Protein AF-A0A7L4QXY1-F1 (afdb_monomer)

pLDDT: mean 91.57, std 6.14, range [69.88, 98.25]

Sequence (120 aa):
MIRLAVVSGKGGTGKTVVTGAIARICTRQRVMVDCDVDAANLELLLKPRILERKDFYGMEAACIDPARCTACGICGDACRFDAIRMNGGTYTVETDRCEGCRVCRLVCPAGAVSMQPRVC

Mean predicted aligned error: 6.23 Å

Nearest PDB structures (foldseek):
  5exd-assembly1_E  TM=7.891E-01  e=8.635E-05  Moorella thermoacetica ATCC 39073
  5exd-assembly2_K  TM=6.920E-01  e=3.933E-05  Moorella thermoacetica ATCC 39073
  5c4i-assembly1_B  TM=6.416E-01  e=1.051E-04  Moorella thermoacetica ATCC 39073
  5exd-assembly2_H  TM=5.414E-01  e=2.654E-05  Moorella thermoacetica ATCC 39073
  5exd-assembly1_B  TM=5.390E-01  e=4.484E-05  Moorella thermoacetica ATCC 39073

Secondary structure (DSSP, 8-state):
--------SSSSSSHHHHHHHHHHH--S--------SS---HHHHH-PPP------B-SPEEEE-TTT-----HHHHT-TT--EEEETTEEEE-GGG-----HHHHH-TT--EEEE--B-

Structure (mmCIF, N/CA/C/O backbone):
data_AF-A0A7L4QXY1-F1
#
_entry.id   AF-A0A7L4QXY1-F1
#
loop_
_atom_site.group_PDB
_atom_site.id
_atom_site.type_symbol
_atom_site.label_atom_id
_atom_site.label_alt_id
_atom_site.label_comp_id
_atom_site.label_asym_id
_atom_site.label_entity_id
_atom_site.label_seq_id
_atom_site.pdbx_PDB_ins_code
_atom_site.Cartn_x
_atom_site.Cartn_y
_atom_site.Cartn_z
_atom_site.occupancy
_atom_site.B_iso_or_equiv
_atom_site.auth_seq_id
_atom_site.auth_comp_id
_atom_site.auth_asym_id
_atom_site.auth_atom_id
_atom_site.pdbx_PDB_model_num
ATOM 1 N N . MET A 1 1 ? -10.814 -13.998 34.314 1.00 76.12 1 MET A N 1
ATOM 2 C CA . MET A 1 1 ? -10.648 -13.017 33.217 1.00 76.12 1 MET A CA 1
ATOM 3 C C . MET A 1 1 ? -11.365 -13.568 31.996 1.00 76.12 1 MET A C 1
ATOM 5 O O . MET A 1 1 ? -11.049 -14.681 31.603 1.00 76.12 1 MET A O 1
ATOM 9 N N . ILE A 1 2 ? -12.347 -12.851 31.446 1.00 85.06 2 ILE A N 1
ATOM 10 C CA . ILE A 1 2 ? -13.073 -13.289 30.241 1.00 85.06 2 ILE A CA 1
ATOM 11 C C . ILE A 1 2 ? -12.351 -12.709 29.024 1.00 85.06 2 ILE A C 1
ATOM 13 O O . ILE A 1 2 ? -12.044 -11.518 29.014 1.00 85.06 2 ILE A O 1
ATOM 17 N N . ARG A 1 3 ? -12.071 -13.543 28.021 1.00 90.81 3 ARG A N 1
ATOM 18 C CA . ARG A 1 3 ? -11.522 -13.130 26.725 1.00 90.81 3 ARG A CA 1
ATOM 19 C C . ARG A 1 3 ? -12.528 -13.501 25.650 1.00 90.81 3 ARG A C 1
ATOM 21 O O . ARG A 1 3 ? -13.032 -14.619 25.659 1.00 90.81 3 ARG A O 1
ATOM 28 N N . LEU A 1 4 ? -12.815 -12.563 24.759 1.00 90.94 4 LEU A N 1
ATOM 29 C CA . LEU A 1 4 ? -13.747 -12.761 23.661 1.00 90.94 4 LEU A CA 1
ATOM 30 C C . LEU A 1 4 ? -13.059 -12.368 22.359 1.00 90.94 4 LEU A C 1
ATOM 32 O O . LEU A 1 4 ? -12.528 -11.265 22.260 1.00 90.94 4 LEU A O 1
ATOM 36 N N . ALA A 1 5 ? -13.092 -13.263 21.379 1.00 93.12 5 ALA A N 1
ATOM 37 C CA . ALA A 1 5 ? -12.655 -12.988 20.020 1.00 93.12 5 ALA A CA 1
ATOM 38 C C . ALA A 1 5 ? -13.882 -12.987 19.104 1.00 93.12 5 ALA A C 1
ATOM 40 O O . ALA A 1 5 ? -14.644 -13.953 19.086 1.00 93.12 5 ALA A O 1
ATOM 41 N N . VAL A 1 6 ? -14.077 -11.901 18.356 1.00 91.81 6 VAL A N 1
ATOM 42 C CA . VAL A 1 6 ? -15.136 -11.789 17.348 1.00 91.81 6 VAL A CA 1
ATOM 43 C C . VAL A 1 6 ? -14.511 -12.082 15.990 1.00 91.81 6 VAL A C 1
ATOM 45 O O . VAL A 1 6 ? -13.842 -11.234 15.405 1.00 91.81 6 VAL A O 1
ATOM 48 N N . VAL A 1 7 ? -14.699 -13.309 15.509 1.00 90.75 7 VAL A N 1
ATOM 49 C CA . VAL A 1 7 ? -14.141 -13.797 14.240 1.00 90.75 7 VAL A CA 1
ATOM 50 C C . VAL A 1 7 ? -15.248 -14.017 13.215 1.00 90.75 7 VAL A C 1
ATOM 52 O O . VAL A 1 7 ? -16.391 -14.297 13.567 1.00 90.75 7 VAL A O 1
ATOM 55 N N . SER A 1 8 ? -14.926 -13.864 11.933 1.00 86.19 8 SER A N 1
ATOM 56 C CA . SER A 1 8 ? -15.862 -14.076 10.825 1.00 86.19 8 SER A CA 1
ATOM 57 C C . SER A 1 8 ? -15.101 -14.204 9.498 1.00 86.19 8 SER A C 1
ATOM 59 O O . SER A 1 8 ? -13.897 -13.955 9.460 1.00 86.19 8 SER A O 1
ATOM 61 N N . GLY A 1 9 ? -15.803 -14.560 8.418 1.00 80.62 9 GLY A N 1
ATOM 62 C CA . GLY A 1 9 ? -15.262 -14.655 7.060 1.00 80.62 9 GLY A CA 1
ATOM 63 C C . GLY A 1 9 ? -14.826 -13.314 6.446 1.00 80.62 9 GLY A C 1
ATOM 64 O O . GLY A 1 9 ? -14.768 -12.275 7.117 1.00 80.62 9 GLY A O 1
ATOM 65 N N . LYS A 1 10 ? -14.496 -13.355 5.147 1.00 76.19 10 LYS A N 1
ATOM 66 C CA . LYS A 1 10 ? -14.010 -12.201 4.370 1.00 76.19 10 LYS A CA 1
ATOM 67 C C . LYS A 1 10 ? -15.069 -11.092 4.292 1.00 76.19 10 LYS A C 1
ATOM 69 O O . LYS A 1 10 ? -16.221 -11.414 4.045 1.00 76.19 10 LYS A O 1
ATOM 74 N N . GLY A 1 11 ? -14.633 -9.835 4.452 1.00 69.88 11 GLY A N 1
ATOM 75 C CA . GLY A 1 11 ? -15.312 -8.580 4.070 1.00 69.88 11 GLY A CA 1
ATOM 76 C C . GLY A 1 11 ? -16.739 -8.334 4.589 1.00 69.88 11 GLY A C 1
ATOM 77 O O . GLY A 1 11 ? -17.658 -9.084 4.300 1.00 69.88 11 GLY A O 1
ATOM 78 N N . GLY A 1 12 ? -16.969 -7.227 5.305 1.00 74.62 12 GLY A N 1
ATOM 79 C CA . GLY A 1 12 ? -18.334 -6.719 5.551 1.00 74.62 12 GLY A CA 1
ATOM 80 C C . GLY A 1 12 ? -19.217 -7.549 6.493 1.00 74.62 12 GLY A C 1
ATOM 81 O O . GLY A 1 12 ? -20.405 -7.281 6.629 1.00 74.62 12 GLY A O 1
ATOM 82 N N . THR A 1 13 ? -18.659 -8.529 7.199 1.00 83.25 13 THR A N 1
ATOM 83 C CA . THR A 1 13 ? -19.426 -9.470 8.033 1.00 83.25 13 THR A CA 1
ATOM 84 C C . THR A 1 13 ? -19.811 -8.951 9.426 1.00 83.25 13 THR A C 1
ATOM 86 O O . THR A 1 13 ? -20.212 -9.722 10.295 1.00 83.25 13 THR A O 1
ATOM 89 N N . GLY A 1 14 ? -19.663 -7.646 9.673 1.00 88.75 14 GLY A N 1
ATOM 90 C CA . GLY A 1 14 ? -20.131 -6.999 10.902 1.00 88.75 14 GLY A CA 1
ATOM 91 C C . GLY A 1 14 ? -19.274 -7.221 12.155 1.00 88.75 14 GLY A C 1
ATOM 92 O O . GLY A 1 14 ? -19.725 -6.866 13.241 1.00 88.75 14 GLY A O 1
ATOM 93 N N . LYS A 1 15 ? -18.042 -7.751 12.042 1.00 91.88 15 LYS A N 1
ATOM 94 C CA . LYS A 1 15 ? -17.130 -7.976 13.190 1.00 91.88 15 LYS A CA 1
ATOM 95 C C . LYS A 1 15 ? -17.000 -6.735 14.081 1.00 91.88 15 LYS A C 1
ATOM 97 O O . LYS A 1 15 ? -17.279 -6.801 15.274 1.00 91.88 15 LYS A O 1
ATOM 102 N N . THR A 1 16 ? -16.667 -5.590 13.488 1.00 91.50 16 THR A N 1
ATOM 103 C CA . THR A 1 16 ? -16.506 -4.317 14.206 1.00 91.50 16 THR A CA 1
ATOM 104 C C . THR A 1 16 ? -17.811 -3.837 14.845 1.00 91.50 16 THR A C 1
ATOM 106 O O . THR A 1 16 ? -17.791 -3.337 15.968 1.00 91.50 16 THR A O 1
ATOM 109 N N . VAL A 1 17 ? -18.957 -4.053 14.189 1.00 91.81 17 VAL A N 1
ATOM 110 C CA . VAL A 1 17 ? -20.283 -3.698 14.727 1.00 91.81 17 VAL A CA 1
ATOM 111 C C . VAL A 1 17 ? -20.606 -4.533 15.965 1.00 91.81 17 VAL A C 1
ATOM 113 O O . VAL A 1 17 ? -20.989 -3.980 16.995 1.00 91.81 17 VAL A O 1
ATOM 116 N N . VAL A 1 18 ? -20.397 -5.851 15.902 1.00 91.88 18 VAL A N 1
ATOM 117 C CA . VAL A 1 18 ? -20.604 -6.756 17.042 1.00 91.88 18 VAL A CA 1
ATOM 118 C C . VAL A 1 18 ? -19.662 -6.392 18.190 1.00 91.88 18 VAL A C 1
ATOM 120 O O . VAL A 1 18 ? -20.109 -6.246 19.328 1.00 91.88 18 VAL A O 1
ATOM 123 N N . THR A 1 19 ? -18.379 -6.159 17.904 1.00 92.31 19 THR A N 1
ATOM 124 C CA . THR A 1 19 ? -17.401 -5.714 18.907 1.00 92.31 19 THR A CA 1
ATOM 125 C C . THR A 1 19 ? -17.817 -4.390 19.554 1.00 92.31 19 THR A C 1
ATOM 127 O O . THR A 1 19 ? -17.773 -4.274 20.779 1.00 92.31 19 THR A O 1
ATOM 130 N N . GLY A 1 20 ? -18.286 -3.414 18.772 1.00 91.69 20 GLY A N 1
ATOM 131 C CA . GLY A 1 20 ? -18.793 -2.131 19.266 1.00 91.69 20 GLY A CA 1
ATOM 132 C C . GLY A 1 20 ? -20.061 -2.261 20.119 1.00 91.69 20 GLY A C 1
ATOM 133 O O . GLY A 1 20 ? -20.172 -1.624 21.167 1.00 91.69 20 GLY A O 1
ATOM 134 N N . ALA A 1 21 ? -20.995 -3.137 19.745 1.00 91.94 21 ALA A N 1
ATOM 135 C CA . ALA A 1 21 ? -22.191 -3.412 20.543 1.00 91.94 21 ALA A CA 1
ATOM 136 C C . ALA A 1 21 ? -21.828 -4.027 21.905 1.00 91.94 21 ALA A C 1
ATOM 138 O O . ALA A 1 21 ? -22.310 -3.585 22.951 1.00 91.94 21 ALA A O 1
ATOM 139 N N . ILE A 1 22 ? -20.900 -4.988 21.917 1.00 90.56 22 ILE A N 1
ATOM 140 C CA . ILE A 1 22 ? -20.375 -5.580 23.153 1.00 90.56 22 ILE A CA 1
ATOM 141 C C . ILE A 1 22 ? -19.642 -4.520 23.982 1.00 90.56 22 ILE A C 1
ATOM 143 O O . ILE A 1 22 ? -19.820 -4.462 25.204 1.00 90.56 22 ILE A O 1
ATOM 147 N N . ALA A 1 23 ? -18.865 -3.642 23.334 1.00 89.31 23 ALA A N 1
ATOM 148 C CA . ALA A 1 23 ? -18.234 -2.481 23.962 1.00 89.31 23 ALA A CA 1
ATOM 149 C C . ALA A 1 23 ? -19.256 -1.648 24.736 1.00 89.31 23 ALA A C 1
ATOM 151 O O . ALA A 1 23 ? -19.026 -1.325 25.899 1.00 89.31 23 ALA A O 1
ATOM 152 N N . ARG A 1 24 ? -20.409 -1.370 24.124 1.00 87.75 24 ARG A N 1
ATOM 153 C CA . ARG A 1 24 ? -21.449 -0.524 24.706 1.00 87.75 24 ARG A CA 1
ATOM 154 C C . ARG A 1 24 ? -22.188 -1.167 25.881 1.00 87.75 24 ARG A C 1
ATOM 156 O O . ARG A 1 24 ? -22.508 -0.455 26.826 1.00 87.75 24 ARG A O 1
ATOM 163 N N . ILE A 1 25 ? -22.484 -2.466 25.817 1.00 89.31 25 ILE A N 1
ATOM 164 C CA . ILE A 1 25 ? -23.376 -3.126 26.790 1.00 89.31 25 ILE A CA 1
ATOM 165 C C . ILE A 1 25 ? -22.662 -3.483 28.090 1.00 89.31 25 ILE A C 1
ATOM 167 O O . ILE A 1 25 ? -23.247 -3.382 29.167 1.00 89.31 25 ILE A O 1
ATOM 171 N N . CYS A 1 26 ? -21.411 -3.932 28.028 1.00 85.19 26 CYS A N 1
ATOM 172 C CA . CYS A 1 26 ? -20.724 -4.260 29.269 1.00 85.19 26 CYS A CA 1
ATOM 173 C C . CYS A 1 26 ? -20.343 -2.960 30.012 1.00 85.19 26 CYS A C 1
ATOM 175 O O . CYS A 1 26 ? -20.033 -1.932 29.425 1.00 85.19 26 CYS A O 1
ATOM 177 N N . THR A 1 27 ? -20.458 -2.950 31.333 1.00 78.88 27 THR A N 1
ATOM 178 C CA . THR A 1 27 ? -20.255 -1.737 32.150 1.00 78.88 27 THR A CA 1
ATOM 179 C C . THR A 1 27 ? -18.919 -1.758 32.885 1.00 78.88 27 THR A C 1
ATOM 181 O O . THR A 1 27 ? -18.528 -0.776 33.508 1.00 78.88 27 THR A O 1
ATOM 184 N N . ARG A 1 28 ? -18.185 -2.874 32.793 1.00 83.50 28 ARG A N 1
ATOM 185 C CA . ARG A 1 28 ? -16.851 -3.022 33.377 1.00 83.50 28 ARG A CA 1
ATOM 186 C C . ARG A 1 28 ? -15.763 -2.498 32.448 1.00 83.50 28 ARG A C 1
ATOM 188 O O . ARG A 1 28 ? -15.904 -2.510 31.222 1.00 83.50 28 ARG A O 1
ATOM 195 N N . GLN A 1 29 ? -14.658 -2.096 33.068 1.00 81.50 29 GLN A N 1
ATOM 196 C CA . GLN A 1 29 ? -13.432 -1.687 32.396 1.00 81.50 29 GLN A CA 1
ATOM 197 C C . GLN A 1 29 ? -12.868 -2.840 31.558 1.00 81.50 29 GLN A C 1
ATOM 199 O O . GLN A 1 29 ? -12.824 -3.985 32.013 1.00 81.50 29 GLN A O 1
ATOM 204 N N . ARG A 1 30 ? -12.484 -2.542 30.315 1.00 86.62 30 ARG A N 1
ATOM 205 C CA . ARG A 1 30 ? -12.084 -3.526 29.304 1.00 86.62 30 ARG A CA 1
ATOM 206 C C . ARG A 1 30 ? -10.996 -2.967 28.402 1.00 86.62 30 ARG A C 1
ATOM 208 O O . ARG A 1 30 ? -10.889 -1.757 28.230 1.00 86.62 30 ARG A O 1
ATOM 215 N N . VAL A 1 31 ? -10.240 -3.882 27.807 1.00 90.81 31 VAL A N 1
ATOM 216 C CA . VAL A 1 31 ? -9.322 -3.605 26.703 1.00 90.81 31 VAL A CA 1
ATOM 217 C C . VAL A 1 31 ? -10.008 -4.058 25.425 1.00 90.81 31 VAL A C 1
ATOM 219 O O . VAL A 1 31 ? -10.499 -5.185 25.361 1.00 90.81 31 VAL A O 1
ATOM 222 N N . MET A 1 32 ? -10.059 -3.171 24.438 1.00 90.19 32 MET A N 1
ATOM 223 C CA . MET A 1 32 ? -10.647 -3.443 23.132 1.00 90.19 32 MET A CA 1
ATOM 224 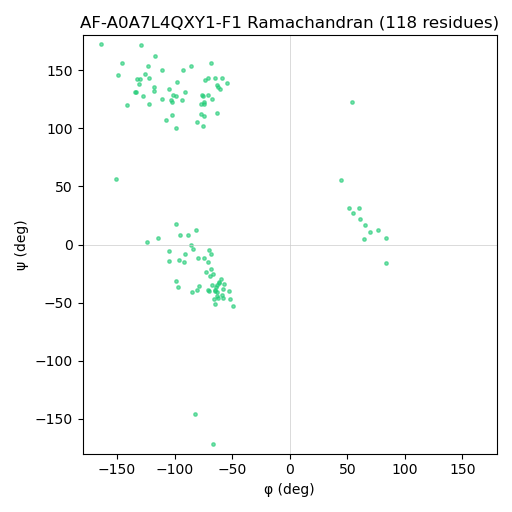C C . MET A 1 32 ? -9.554 -3.311 22.083 1.00 90.19 32 MET A C 1
ATOM 226 O O . MET A 1 32 ? -8.760 -2.374 22.140 1.00 90.19 32 MET A O 1
ATOM 230 N N . VAL A 1 33 ? -9.514 -4.261 21.157 1.00 91.50 33 VAL A N 1
ATOM 231 C CA . VAL A 1 33 ? -8.528 -4.307 20.081 1.00 91.50 33 VAL A CA 1
ATOM 232 C C . VAL A 1 33 ? -9.276 -4.617 18.795 1.00 91.50 33 VAL A C 1
ATOM 234 O O . VAL A 1 33 ? -10.100 -5.533 18.770 1.00 91.50 33 VAL A O 1
ATOM 237 N N . ASP A 1 34 ? -9.007 -3.835 17.756 1.00 91.75 34 ASP A N 1
ATOM 238 C CA . ASP A 1 34 ? -9.412 -4.142 16.390 1.00 91.75 34 ASP A CA 1
ATOM 239 C C . ASP A 1 34 ? -8.173 -4.677 15.668 1.00 91.75 34 ASP A C 1
ATOM 241 O O . ASP A 1 34 ? -7.187 -3.960 15.521 1.00 91.75 34 ASP A O 1
ATOM 245 N N . CYS A 1 35 ? -8.184 -5.969 15.336 1.00 89.06 35 CYS A N 1
ATOM 246 C CA . CYS A 1 35 ? -7.045 -6.662 14.725 1.00 89.06 35 CYS A CA 1
ATOM 247 C C . CYS A 1 35 ? -7.190 -6.780 13.200 1.00 89.06 35 CYS A C 1
ATOM 249 O O . CYS A 1 35 ? -6.572 -7.659 12.599 1.00 89.06 35 CYS A O 1
ATOM 251 N N . ASP A 1 36 ? -8.060 -5.977 12.587 1.00 87.88 36 ASP A N 1
ATOM 252 C CA . ASP A 1 36 ? -8.155 -5.895 11.134 1.00 87.88 36 ASP A CA 1
ATOM 253 C C . ASP A 1 36 ? -6.917 -5.171 10.576 1.00 87.88 36 ASP A C 1
ATOM 255 O O . ASP A 1 36 ? -6.539 -4.110 11.070 1.00 87.88 36 ASP A O 1
ATOM 259 N N . VAL A 1 37 ? -6.253 -5.785 9.594 1.00 79.56 37 VAL A N 1
ATOM 260 C CA . VAL A 1 37 ? -5.019 -5.253 8.992 1.00 79.56 37 VAL A CA 1
ATOM 261 C C . VAL A 1 37 ? -5.329 -4.139 7.994 1.00 79.56 37 VAL A C 1
ATOM 263 O O . VAL A 1 37 ? -4.570 -3.179 7.912 1.00 79.56 37 VAL A O 1
ATOM 266 N N . ASP A 1 38 ? -6.443 -4.252 7.268 1.00 75.94 38 ASP A N 1
ATOM 267 C CA . ASP A 1 38 ? -6.762 -3.373 6.141 1.00 75.94 38 ASP A CA 1
ATOM 268 C C . ASP A 1 38 ? -7.740 -2.258 6.544 1.00 75.94 38 ASP A C 1
ATOM 270 O O . ASP A 1 38 ? -7.726 -1.171 5.972 1.00 75.94 38 ASP A O 1
ATOM 274 N N . ALA A 1 39 ? -8.628 -2.525 7.508 1.00 81.94 39 ALA A N 1
ATOM 275 C CA . ALA A 1 39 ? -9.744 -1.641 7.831 1.00 81.94 39 ALA A CA 1
ATOM 276 C C . ALA A 1 39 ? -10.167 -1.721 9.310 1.00 81.94 39 ALA A C 1
ATOM 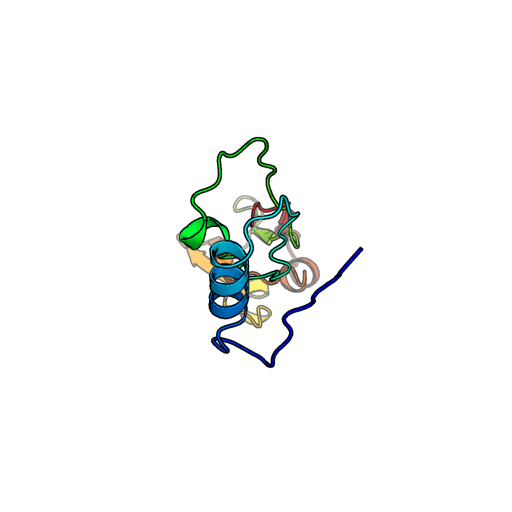278 O O . ALA A 1 39 ? -11.338 -1.977 9.625 1.00 81.94 39 ALA A O 1
ATOM 279 N N . ALA A 1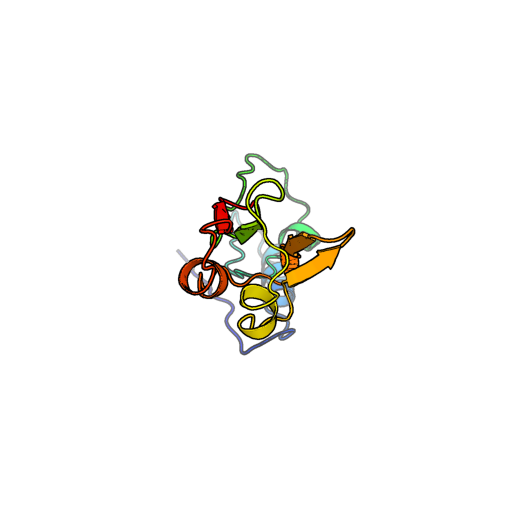 40 ? -9.231 -1.472 10.230 1.00 88.50 40 ALA A N 1
ATOM 280 C CA . ALA A 1 40 ? -9.547 -1.301 11.647 1.00 88.50 40 ALA A CA 1
ATOM 281 C C . ALA A 1 40 ? -10.447 -0.067 11.844 1.00 88.50 40 ALA A C 1
ATOM 283 O O . ALA A 1 40 ? -10.034 1.067 11.631 1.00 88.50 40 ALA A O 1
ATOM 284 N N . ASN A 1 41 ? -11.697 -0.286 12.257 1.00 90.12 41 ASN A N 1
ATOM 285 C CA . ASN A 1 41 ? -12.752 0.735 12.239 1.00 90.12 41 ASN A CA 1
ATOM 286 C C . ASN A 1 41 ? -13.402 0.968 13.608 1.00 90.12 41 ASN A C 1
ATOM 288 O O . ASN A 1 41 ? -14.338 1.760 13.738 1.00 90.12 41 ASN A O 1
ATOM 292 N N . LEU A 1 42 ? -12.942 0.283 14.657 1.00 91.19 42 LEU A N 1
ATOM 293 C CA . LEU A 1 42 ? -13.530 0.407 15.990 1.00 91.19 42 LEU A CA 1
ATOM 294 C C . LEU A 1 42 ? -13.471 1.842 16.544 1.00 91.19 42 LEU A C 1
ATOM 296 O O . LEU A 1 42 ? -14.368 2.253 17.287 1.00 91.19 42 LEU A O 1
ATOM 300 N N . GLU A 1 43 ? -12.460 2.626 16.160 1.00 90.38 43 GLU A N 1
ATOM 301 C CA . GLU A 1 43 ? -12.336 4.030 16.565 1.00 90.38 43 GLU A CA 1
ATOM 302 C C . GLU A 1 43 ? -13.507 4.905 16.091 1.00 90.38 43 GLU A C 1
ATOM 304 O O . GLU A 1 43 ? -13.930 5.798 16.829 1.00 90.38 43 GLU A O 1
ATOM 309 N N . LEU A 1 44 ? -14.102 4.590 14.933 1.00 89.81 44 LEU A N 1
ATOM 310 C CA . LEU A 1 44 ? -15.266 5.300 14.392 1.00 89.81 44 LEU A CA 1
ATOM 311 C C . LEU A 1 44 ? -16.489 5.155 15.309 1.00 89.81 44 LEU A C 1
ATOM 313 O O . LEU A 1 44 ? -17.287 6.084 15.446 1.00 89.81 44 LEU A O 1
ATOM 317 N N . LEU A 1 45 ? -16.627 3.994 15.959 1.00 90.19 45 LEU A N 1
ATOM 318 C CA . LEU A 1 45 ? -17.740 3.686 16.859 1.00 90.19 45 LEU A CA 1
ATOM 319 C C . LEU A 1 45 ? -17.499 4.201 18.281 1.00 90.19 45 LEU A C 1
ATOM 321 O O . LEU A 1 45 ? -18.428 4.687 18.926 1.00 90.19 45 LEU A O 1
ATOM 325 N N . LEU A 1 46 ? -16.271 4.065 18.790 1.00 88.25 46 LEU A N 1
ATOM 326 C CA . LEU A 1 46 ? -15.965 4.336 20.198 1.00 88.25 46 LEU A CA 1
ATOM 327 C C . LEU A 1 46 ? -15.505 5.771 20.472 1.00 88.25 46 LEU A C 1
ATOM 329 O O . LEU A 1 46 ? -15.509 6.169 21.636 1.00 88.25 46 LEU A O 1
ATOM 333 N N . LYS A 1 47 ? -15.122 6.536 19.439 1.00 89.00 47 LYS A N 1
ATOM 334 C CA . LYS A 1 47 ? -14.580 7.904 19.554 1.00 89.00 47 LYS A CA 1
ATOM 335 C C . LYS A 1 47 ? -13.528 8.023 20.674 1.00 89.00 47 LYS A C 1
ATOM 337 O O . LYS A 1 47 ? -13.706 8.811 21.608 1.00 89.00 47 LYS A O 1
ATOM 342 N N . PRO A 1 48 ? -12.466 7.198 20.646 1.00 90.69 48 PRO A N 1
ATOM 343 C CA . PRO A 1 48 ? -11.500 7.149 21.733 1.00 90.69 48 PRO A CA 1
ATOM 344 C C . PRO A 1 48 ? -10.682 8.442 21.816 1.00 90.69 48 PRO A C 1
ATOM 346 O O . PRO A 1 48 ? -10.464 9.137 20.823 1.00 90.69 48 PRO A O 1
ATOM 349 N N . ARG A 1 49 ? -10.144 8.730 23.006 1.00 93.50 49 ARG A N 1
ATOM 350 C CA . ARG A 1 49 ? -9.044 9.689 23.133 1.00 93.50 49 ARG A CA 1
ATOM 351 C C . ARG A 1 49 ? -7.764 9.031 22.628 1.00 93.50 49 ARG A C 1
ATOM 353 O O . ARG A 1 49 ? -7.350 8.005 23.163 1.00 93.50 49 ARG A O 1
ATOM 360 N N . ILE A 1 50 ? -7.128 9.652 21.646 1.00 93.19 50 ILE A N 1
ATOM 361 C CA . ILE A 1 50 ? -5.880 9.168 21.058 1.00 93.19 50 ILE A CA 1
ATOM 362 C C . ILE A 1 50 ? -4.726 9.499 22.003 1.00 93.19 50 ILE A C 1
ATOM 364 O O . ILE A 1 50 ? -4.523 10.661 22.347 1.00 93.19 50 ILE A O 1
ATOM 368 N N . LEU A 1 51 ? -4.009 8.469 22.457 1.00 95.56 51 LEU A N 1
ATOM 369 C CA . LEU A 1 51 ? -2.849 8.620 23.344 1.00 95.56 51 LEU A CA 1
ATOM 370 C C . LEU A 1 51 ? -1.531 8.609 22.568 1.00 95.56 51 LEU A C 1
ATOM 372 O O . LEU A 1 51 ? -0.609 9.335 22.915 1.00 95.56 51 LEU A O 1
ATOM 376 N N . GLU A 1 52 ? -1.454 7.788 21.523 1.00 95.56 52 GLU A N 1
ATOM 377 C CA . GLU A 1 52 ? -0.267 7.594 20.698 1.00 95.56 52 GLU A CA 1
ATOM 378 C C . GLU A 1 52 ? -0.709 7.265 19.267 1.00 95.56 52 GLU A C 1
ATOM 380 O O . GLU A 1 52 ? -1.738 6.616 19.063 1.00 95.56 52 GLU A O 1
ATOM 385 N N . ARG A 1 53 ? 0.065 7.722 18.280 1.00 91.81 53 ARG A N 1
ATOM 386 C CA . ARG A 1 53 ? -0.038 7.328 16.871 1.00 91.81 53 ARG A CA 1
ATOM 387 C C . ARG A 1 53 ? 1.355 7.001 16.362 1.00 91.81 53 ARG A C 1
ATOM 389 O O . ARG A 1 53 ? 2.315 7.671 16.735 1.00 91.81 53 ARG A O 1
ATOM 396 N N . LYS A 1 54 ? 1.445 5.979 15.521 1.00 91.69 54 LYS A N 1
ATOM 397 C CA . LYS A 1 54 ? 2.673 5.586 14.833 1.00 91.69 54 LYS A CA 1
ATOM 398 C C . LYS A 1 54 ? 2.342 5.414 13.368 1.00 91.69 54 LYS A C 1
ATOM 400 O O . LYS A 1 54 ? 1.301 4.838 13.059 1.00 91.69 54 LYS A O 1
ATOM 405 N N . ASP A 1 55 ? 3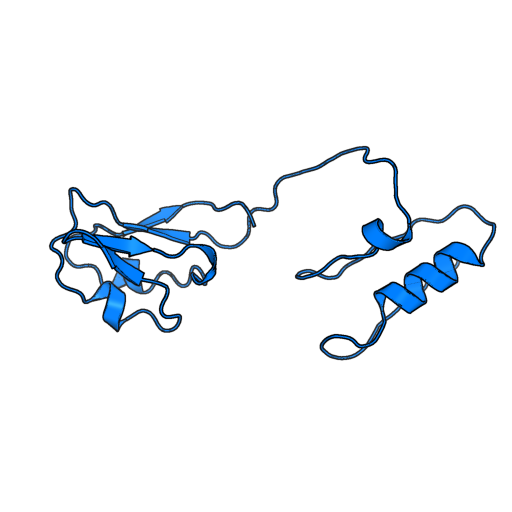.231 5.888 12.510 1.00 90.88 55 ASP A N 1
ATOM 406 C CA . ASP A 1 55 ? 3.153 5.576 11.092 1.00 90.88 55 ASP A CA 1
ATOM 407 C C . ASP A 1 55 ? 3.310 4.066 10.912 1.00 90.88 55 ASP A C 1
ATOM 409 O O . ASP A 1 55 ? 4.175 3.433 11.533 1.00 90.88 55 ASP A O 1
ATOM 413 N N . PHE A 1 56 ? 2.459 3.492 10.071 1.00 85.75 56 PHE A N 1
ATOM 414 C CA . PHE A 1 56 ? 2.584 2.106 9.667 1.00 85.75 56 PHE A CA 1
ATOM 415 C C . PHE A 1 56 ? 3.373 2.042 8.363 1.00 85.75 56 PHE A C 1
ATOM 417 O O . PHE A 1 56 ? 3.020 2.670 7.368 1.00 85.75 56 PHE A O 1
ATOM 424 N N . TYR A 1 57 ? 4.460 1.276 8.379 1.00 88.69 57 TYR A N 1
ATOM 425 C CA . TYR A 1 57 ? 5.283 1.032 7.203 1.00 88.69 57 TYR A CA 1
ATOM 426 C C . TYR A 1 57 ? 5.047 -0.405 6.751 1.00 88.69 57 TYR A C 1
ATOM 428 O O . TYR A 1 57 ? 5.468 -1.352 7.420 1.00 88.69 57 TYR A O 1
ATOM 436 N N . GLY A 1 58 ? 4.333 -0.555 5.636 1.00 86.62 58 GLY A N 1
ATOM 437 C CA . GLY A 1 58 ? 4.110 -1.842 4.987 1.00 86.62 58 GLY A CA 1
A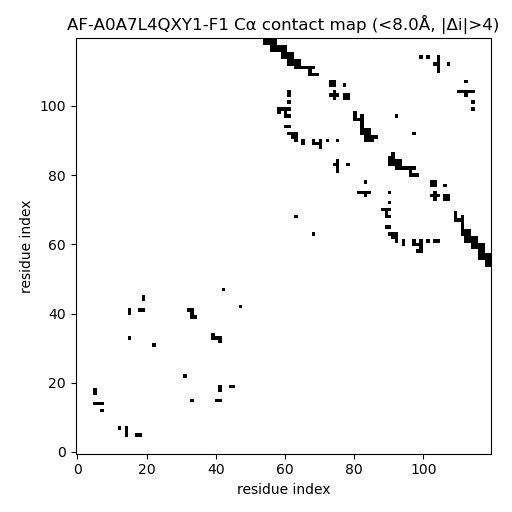TOM 438 C C . GLY A 1 58 ? 5.284 -2.252 4.094 1.00 86.62 58 GLY A C 1
ATOM 439 O O . GLY A 1 58 ? 6.450 -1.962 4.365 1.00 86.62 58 GLY A O 1
ATOM 440 N N . MET A 1 59 ? 4.976 -2.932 2.988 1.00 91.00 59 MET A N 1
ATOM 441 C CA . MET A 1 59 ? 5.977 -3.218 1.956 1.00 91.00 59 MET A CA 1
ATOM 442 C C . MET A 1 59 ? 6.474 -1.923 1.300 1.00 91.00 59 MET A C 1
ATOM 444 O O . MET A 1 59 ? 5.690 -1.004 1.061 1.00 91.00 59 MET A O 1
ATOM 448 N N . GLU A 1 60 ? 7.767 -1.877 0.972 1.00 95.38 60 GLU A N 1
ATOM 449 C CA . GLU A 1 60 ? 8.369 -0.777 0.214 1.00 95.38 60 GLU A CA 1
ATOM 450 C C . GLU A 1 60 ? 7.694 -0.607 -1.154 1.00 95.38 60 GLU A C 1
ATOM 452 O O . GLU A 1 60 ? 7.383 -1.590 -1.832 1.00 95.38 60 GLU A O 1
ATOM 457 N N . ALA A 1 61 ? 7.546 0.635 -1.607 1.00 96.88 61 ALA A N 1
ATOM 458 C CA . ALA A 1 61 ? 7.099 0.945 -2.959 1.00 96.88 61 ALA A CA 1
ATOM 459 C C . ALA A 1 61 ? 8.284 1.136 -3.906 1.00 96.88 61 ALA A C 1
ATOM 461 O O . ALA A 1 61 ? 9.370 1.568 -3.513 1.00 96.88 61 ALA A O 1
ATOM 462 N N . ALA A 1 62 ? 8.069 0.820 -5.181 1.00 97.56 62 ALA A N 1
ATOM 463 C CA . ALA A 1 62 ? 9.033 1.142 -6.220 1.00 97.56 62 ALA A CA 1
ATOM 464 C C . ALA A 1 62 ? 9.056 2.659 -6.482 1.00 97.56 62 ALA A C 1
ATOM 466 O O . ALA A 1 62 ? 8.014 3.308 -6.491 1.00 97.56 62 ALA A O 1
ATOM 467 N N . CYS A 1 63 ? 10.238 3.207 -6.752 1.00 97.19 63 CYS A N 1
ATOM 468 C CA . CYS A 1 63 ? 10.450 4.594 -7.156 1.00 97.19 63 CYS A CA 1
ATOM 469 C C . CYS A 1 63 ? 11.409 4.632 -8.351 1.00 97.19 63 CYS A C 1
ATOM 471 O O . CYS A 1 63 ? 12.454 3.975 -8.327 1.00 97.19 63 CYS A O 1
ATOM 473 N N . ILE A 1 64 ? 11.041 5.366 -9.404 1.00 97.31 64 ILE A N 1
ATOM 474 C CA . ILE A 1 64 ? 11.808 5.466 -10.650 1.00 97.31 64 ILE A CA 1
ATOM 475 C C . ILE A 1 64 ? 12.554 6.797 -10.660 1.00 97.31 64 ILE A C 1
ATOM 477 O O . ILE A 1 64 ? 11.942 7.856 -10.575 1.00 97.31 64 ILE A O 1
ATOM 481 N N . ASP A 1 65 ? 13.875 6.726 -10.785 1.00 96.50 65 ASP A N 1
ATOM 482 C CA . ASP A 1 65 ? 14.742 7.885 -10.941 1.00 96.50 65 ASP A CA 1
ATOM 483 C C . ASP A 1 65 ? 14.662 8.416 -12.384 1.00 96.50 65 ASP A C 1
ATOM 485 O O . ASP A 1 65 ? 15.130 7.742 -13.313 1.00 96.50 65 ASP A O 1
ATOM 489 N N . PRO A 1 66 ? 14.095 9.616 -12.604 1.00 94.94 66 PRO A N 1
ATOM 490 C CA . PRO A 1 66 ? 13.921 10.164 -13.942 1.00 94.94 66 PRO A CA 1
ATOM 491 C C . PRO A 1 66 ? 15.251 10.494 -14.626 1.00 94.94 66 PRO A C 1
ATOM 493 O O . PRO A 1 66 ? 15.308 1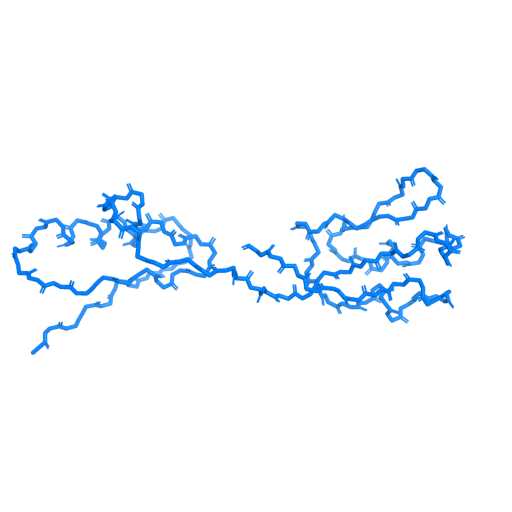0.446 -15.849 1.00 94.94 66 PRO A O 1
ATOM 496 N N . ALA A 1 67 ? 16.326 10.767 -13.877 1.00 95.25 67 ALA A N 1
ATOM 497 C CA . ALA A 1 67 ? 17.630 11.090 -14.457 1.00 95.25 67 ALA A CA 1
ATOM 498 C C . ALA A 1 67 ? 18.324 9.865 -15.076 1.00 95.25 67 ALA A C 1
ATOM 500 O O . ALA A 1 67 ? 19.174 10.008 -15.952 1.00 95.25 67 ALA A O 1
ATOM 501 N N . ARG A 1 68 ? 17.965 8.655 -14.628 1.00 96.00 68 ARG A N 1
ATOM 502 C CA . ARG A 1 68 ? 18.504 7.383 -15.141 1.00 96.00 68 ARG A CA 1
ATOM 503 C C . ARG A 1 68 ? 17.523 6.632 -16.036 1.00 96.00 68 ARG A C 1
ATOM 505 O O . ARG A 1 68 ? 17.907 5.678 -16.708 1.00 96.00 68 ARG A O 1
ATOM 512 N N . CYS A 1 69 ? 16.253 7.017 -16.027 1.00 96.81 69 CYS A N 1
ATOM 513 C CA . CYS A 1 69 ? 15.220 6.375 -16.823 1.00 96.81 69 CYS A CA 1
ATOM 514 C C . CYS A 1 69 ? 15.449 6.622 -18.321 1.00 96.81 69 CYS A C 1
ATOM 516 O O . CYS A 1 69 ? 15.511 7.757 -18.775 1.00 96.81 69 CYS A O 1
ATOM 518 N N . THR A 1 70 ? 15.512 5.546 -19.104 1.00 96.31 70 THR A N 1
ATOM 519 C CA . THR A 1 70 ? 15.639 5.604 -20.572 1.00 96.31 70 THR A CA 1
ATOM 520 C C . THR A 1 70 ? 14.296 5.504 -21.298 1.00 96.31 70 THR A C 1
ATOM 522 O O . THR A 1 70 ? 14.268 5.327 -22.511 1.00 96.31 70 THR A O 1
ATOM 525 N N . ALA A 1 71 ? 13.179 5.545 -20.561 1.00 96.19 71 ALA A N 1
ATOM 526 C CA . ALA A 1 71 ? 11.817 5.407 -21.085 1.00 96.19 71 ALA A CA 1
ATOM 527 C C . ALA A 1 71 ? 11.559 4.132 -21.923 1.00 96.19 71 ALA A C 1
ATOM 529 O O . ALA A 1 71 ? 10.659 4.105 -22.755 1.00 96.19 71 ALA A O 1
ATOM 530 N N . CYS A 1 72 ? 12.308 3.048 -21.679 1.00 96.62 72 CYS A N 1
ATOM 531 C CA . CYS A 1 72 ? 12.220 1.808 -22.467 1.00 96.62 72 CYS A CA 1
ATOM 532 C C . CYS A 1 72 ? 10.941 0.970 -22.267 1.00 96.62 72 CYS A C 1
ATOM 534 O O . CYS A 1 72 ? 10.702 0.053 -23.042 1.00 96.62 72 CYS A O 1
ATOM 536 N N . GLY A 1 73 ? 10.155 1.222 -21.216 1.00 95.88 73 GLY A N 1
ATOM 537 C CA . GLY A 1 73 ? 8.858 0.568 -20.981 1.00 95.88 73 GLY A CA 1
ATOM 538 C C . GLY A 1 73 ? 8.864 -0.802 -20.307 1.00 95.88 73 GLY A C 1
ATOM 539 O O . GLY A 1 73 ? 7.854 -1.174 -19.716 1.00 95.88 73 GLY A O 1
ATOM 540 N N . ILE A 1 74 ? 10.008 -1.487 -20.244 1.00 97.69 74 ILE A N 1
ATOM 541 C CA . ILE A 1 74 ? 10.128 -2.854 -19.698 1.00 97.69 74 ILE A CA 1
ATOM 542 C C . ILE A 1 74 ? 9.540 -2.989 -18.280 1.00 97.69 74 ILE A C 1
ATOM 544 O O . ILE A 1 74 ? 8.895 -3.984 -17.953 1.00 97.69 74 ILE A O 1
ATOM 548 N N . CYS A 1 75 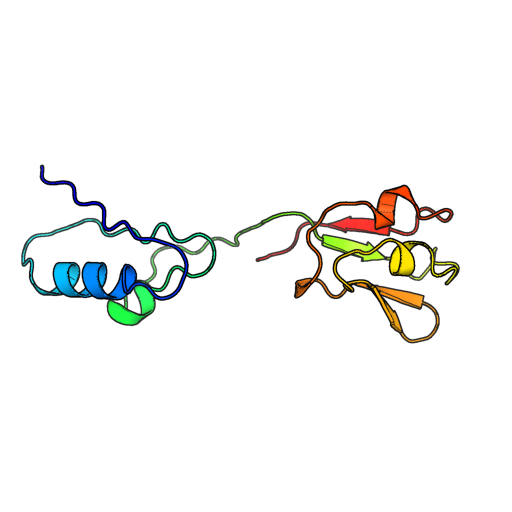? 9.754 -1.995 -17.412 1.00 97.56 75 CYS A N 1
ATOM 549 C CA . CYS A 1 75 ? 9.216 -2.023 -16.052 1.00 97.56 75 CYS A CA 1
ATOM 550 C C . CYS A 1 75 ? 7.685 -1.908 -16.013 1.00 97.56 75 CYS A C 1
ATOM 552 O O . CYS A 1 75 ? 7.071 -2.535 -15.152 1.00 97.56 75 CYS A O 1
ATOM 554 N N . GLY A 1 76 ? 7.092 -1.138 -16.932 1.00 96.81 76 GLY A N 1
ATOM 555 C CA . GLY A 1 76 ? 5.646 -1.013 -17.098 1.00 96.81 76 GLY A CA 1
ATOM 556 C C . GLY A 1 76 ? 5.024 -2.335 -17.532 1.00 96.81 76 GLY A C 1
ATOM 557 O O . GLY A 1 76 ? 4.141 -2.834 -16.842 1.00 96.81 76 GLY A O 1
ATOM 558 N N . ASP A 1 77 ? 5.569 -2.951 -18.584 1.00 97.25 77 ASP A N 1
ATOM 559 C CA . ASP A 1 77 ? 5.083 -4.230 -19.128 1.00 97.25 77 ASP A CA 1
ATOM 560 C C . ASP A 1 77 ? 5.184 -5.379 -18.112 1.00 97.25 77 ASP A C 1
ATOM 562 O O . ASP A 1 77 ? 4.348 -6.280 -18.072 1.00 97.25 77 ASP A O 1
ATOM 566 N N . ALA A 1 78 ? 6.205 -5.349 -17.252 1.00 97.44 78 ALA A N 1
ATOM 567 C CA . ALA A 1 78 ? 6.400 -6.357 -16.215 1.00 97.44 78 ALA A CA 1
ATOM 568 C C . ALA A 1 78 ? 5.504 -6.153 -14.974 1.00 97.44 78 ALA A C 1
ATOM 570 O O . ALA A 1 78 ? 5.438 -7.033 -14.105 1.00 97.44 78 ALA A O 1
ATOM 571 N N . CYS A 1 79 ? 4.838 -5.001 -14.835 1.00 98.00 79 CYS A N 1
ATOM 572 C CA . CYS A 1 79 ? 4.037 -4.685 -13.659 1.00 98.00 79 CYS A CA 1
ATOM 573 C C . CYS A 1 79 ? 2.655 -5.351 -13.725 1.00 98.00 79 CYS A C 1
ATOM 575 O O . CYS A 1 79 ? 1.747 -4.866 -14.386 1.00 98.00 79 CYS A O 1
ATOM 577 N N . ARG A 1 80 ? 2.449 -6.417 -12.943 1.00 97.38 80 ARG A N 1
ATOM 578 C CA . ARG A 1 80 ? 1.151 -7.122 -12.854 1.00 97.38 80 ARG A CA 1
ATOM 579 C C . ARG A 1 80 ? 0.029 -6.345 -12.154 1.00 97.38 80 ARG A C 1
ATOM 581 O O . ARG A 1 80 ? -1.084 -6.849 -12.070 1.00 97.38 80 ARG A O 1
ATOM 588 N N . PHE A 1 81 ? 0.339 -5.172 -11.609 1.00 97.00 81 PHE A N 1
ATOM 589 C CA . PHE A 1 81 ? -0.576 -4.360 -10.802 1.00 97.00 81 PHE A CA 1
ATOM 590 C C . PHE A 1 81 ? -0.929 -3.030 -11.478 1.00 97.00 81 PHE A C 1
ATOM 592 O O . PHE A 1 81 ? -1.560 -2.176 -10.860 1.00 97.00 81 PHE A O 1
ATOM 599 N N . ASP A 1 82 ? -0.478 -2.825 -12.723 1.00 96.00 82 ASP A N 1
ATOM 600 C CA . ASP A 1 82 ? -0.669 -1.581 -13.479 1.00 96.00 82 ASP A CA 1
ATOM 601 C C . ASP A 1 82 ? -0.242 -0.321 -12.705 1.00 96.00 82 ASP A C 1
ATOM 603 O O . ASP A 1 82 ? -0.811 0.761 -12.867 1.00 96.00 82 ASP A O 1
ATOM 607 N N . ALA A 1 83 ? 0.767 -0.467 -11.840 1.00 97.38 83 ALA A N 1
ATOM 608 C CA . ALA A 1 83 ? 1.237 0.580 -10.939 1.00 97.38 83 ALA A CA 1
ATOM 609 C C . ALA A 1 83 ? 2.267 1.516 -11.588 1.00 97.38 83 ALA A C 1
ATOM 611 O O . ALA A 1 83 ? 2.767 2.411 -10.922 1.00 97.38 83 ALA A O 1
ATOM 612 N N . ILE A 1 84 ? 2.648 1.305 -12.851 1.00 97.56 84 ILE A N 1
ATOM 613 C CA . ILE A 1 84 ? 3.706 2.067 -13.528 1.00 97.56 84 ILE A CA 1
ATOM 614 C C . ILE A 1 84 ? 3.126 2.727 -14.780 1.00 97.56 84 ILE A C 1
ATOM 616 O O . ILE A 1 84 ? 2.620 2.045 -15.670 1.00 97.56 84 ILE A O 1
ATOM 620 N N . ARG A 1 85 ? 3.204 4.059 -14.859 1.00 95.19 85 ARG A N 1
ATOM 621 C CA . ARG A 1 85 ? 2.624 4.870 -15.944 1.00 95.19 85 ARG A CA 1
ATOM 622 C C . ARG A 1 85 ? 3.667 5.767 -16.589 1.00 95.19 85 ARG A C 1
ATOM 624 O O . ARG A 1 85 ? 4.560 6.260 -15.909 1.00 95.19 85 ARG A O 1
ATOM 631 N N . MET A 1 86 ? 3.524 6.000 -17.890 1.00 92.62 86 MET A N 1
ATOM 632 C CA . MET A 1 86 ? 4.301 7.012 -18.604 1.00 92.62 86 MET A CA 1
ATOM 633 C C . MET A 1 86 ? 3.752 8.405 -18.267 1.00 92.62 86 MET A C 1
ATOM 635 O O . MET A 1 86 ? 2.559 8.652 -18.430 1.00 92.62 86 MET A O 1
ATOM 639 N N . ASN A 1 87 ? 4.620 9.314 -17.836 1.00 87.06 87 ASN A N 1
ATOM 640 C CA . ASN A 1 87 ? 4.314 10.712 -17.564 1.00 87.06 87 ASN A CA 1
ATOM 641 C C . ASN A 1 87 ? 5.484 11.596 -18.023 1.00 87.06 87 ASN A C 1
ATOM 643 O O . ASN A 1 87 ? 6.612 11.432 -17.564 1.00 87.06 87 ASN A O 1
ATOM 647 N N . GLY A 1 88 ? 5.230 12.521 -18.952 1.00 79.88 88 GLY A N 1
ATOM 648 C CA . GLY A 1 88 ? 6.228 13.513 -19.369 1.00 79.88 88 GLY A CA 1
ATOM 649 C C . GLY A 1 88 ? 7.520 12.929 -19.959 1.00 79.88 88 GLY A C 1
ATOM 650 O O . GLY A 1 88 ? 8.582 13.514 -19.783 1.00 79.88 88 GLY A O 1
ATOM 651 N N . GLY A 1 89 ? 7.450 11.770 -20.624 1.00 83.06 89 GLY A N 1
ATOM 652 C CA . GLY A 1 89 ? 8.620 11.111 -21.222 1.00 83.06 89 GLY A CA 1
ATOM 653 C C . GLY A 1 89 ? 9.446 10.254 -20.256 1.00 83.06 89 GLY A C 1
ATOM 654 O O . GLY A 1 89 ? 10.479 9.729 -20.655 1.00 83.06 89 GLY A O 1
ATOM 655 N N . THR A 1 90 ? 8.995 10.074 -19.012 1.00 91.06 90 THR A N 1
ATOM 656 C CA . THR A 1 90 ? 9.551 9.106 -18.055 1.00 91.06 90 THR A CA 1
ATOM 657 C C . THR A 1 90 ? 8.444 8.238 -17.457 1.00 91.06 90 THR A C 1
ATOM 659 O O . THR A 1 90 ? 7.260 8.493 -17.660 1.00 91.06 90 THR A O 1
ATOM 662 N N . TYR A 1 91 ? 8.813 7.204 -16.707 1.00 95.62 91 TYR A N 1
ATOM 663 C CA . TYR A 1 91 ? 7.864 6.372 -15.976 1.00 95.62 91 TYR A CA 1
ATOM 664 C C . TYR A 1 91 ? 7.776 6.797 -14.510 1.00 95.62 91 TYR A C 1
ATOM 666 O O . TYR A 1 91 ? 8.789 7.061 -13.868 1.00 95.62 91 TYR A O 1
ATOM 674 N N . THR A 1 92 ? 6.560 6.804 -13.970 1.00 96.06 92 THR A N 1
ATOM 675 C CA . THR A 1 92 ? 6.248 7.074 -12.561 1.00 96.06 92 THR A CA 1
ATOM 676 C C . THR A 1 92 ? 5.481 5.908 -11.952 1.00 96.06 92 THR A C 1
ATOM 678 O O . THR A 1 92 ? 4.780 5.187 -12.664 1.00 96.06 92 THR A O 1
ATOM 681 N N . VAL A 1 93 ? 5.596 5.730 -10.634 1.00 96.62 93 VAL A N 1
ATOM 682 C CA . VAL A 1 93 ? 4.902 4.668 -9.895 1.00 96.62 93 VAL A CA 1
ATOM 683 C C . VAL A 1 93 ? 3.703 5.251 -9.148 1.00 96.62 93 VAL A C 1
ATOM 685 O O . VAL A 1 93 ? 3.864 6.167 -8.348 1.00 96.62 93 VAL A O 1
ATOM 688 N N . GLU A 1 94 ? 2.513 4.703 -9.384 1.00 95.44 94 GLU A N 1
ATOM 689 C CA . GLU A 1 94 ? 1.332 4.904 -8.544 1.00 95.44 94 GLU A CA 1
ATOM 690 C C . GLU A 1 94 ? 1.501 4.068 -7.270 1.00 95.44 94 GLU A C 1
ATOM 692 O O . GLU A 1 94 ? 1.334 2.844 -7.279 1.00 95.44 94 GLU A O 1
ATOM 697 N N . THR A 1 95 ? 1.880 4.720 -6.169 1.00 92.25 95 THR A N 1
ATOM 698 C CA . THR A 1 95 ? 2.218 4.042 -4.911 1.00 92.25 95 THR A CA 1
ATOM 699 C C . THR A 1 95 ? 1.072 3.194 -4.385 1.00 92.25 95 THR A C 1
ATOM 701 O O . THR A 1 95 ? 1.332 2.083 -3.945 1.00 92.25 95 THR A O 1
ATOM 704 N N . ASP A 1 96 ? -0.174 3.644 -4.507 1.00 90.00 96 ASP A N 1
ATOM 705 C CA . ASP A 1 96 ? -1.347 2.956 -3.946 1.00 90.00 96 ASP A CA 1
ATOM 706 C C . ASP A 1 96 ? -1.658 1.628 -4.650 1.00 90.00 96 ASP A C 1
ATOM 708 O O . ASP A 1 96 ? -2.287 0.747 -4.074 1.00 90.00 96 ASP A O 1
ATOM 712 N N . ARG A 1 97 ? -1.179 1.454 -5.888 1.00 94.31 97 ARG A N 1
ATOM 713 C CA . ARG A 1 97 ? -1.302 0.202 -6.654 1.00 94.31 97 ARG A CA 1
ATOM 714 C C . ARG A 1 97 ? -0.070 -0.691 -6.549 1.00 94.31 97 ARG A C 1
ATOM 716 O O . ARG A 1 97 ? -0.076 -1.831 -7.005 1.00 94.31 97 ARG A O 1
ATOM 723 N N . CYS A 1 98 ? 1.039 -0.167 -6.037 1.00 96.06 98 CYS A N 1
ATOM 724 C CA . CYS A 1 98 ? 2.285 -0.910 -5.982 1.00 96.06 98 CYS A CA 1
ATOM 725 C C . CYS A 1 98 ? 2.217 -1.966 -4.872 1.00 96.06 98 CYS A C 1
ATOM 727 O O . CYS A 1 98 ? 2.095 -1.627 -3.701 1.00 96.06 98 CYS A O 1
ATOM 729 N N . GLU A 1 99 ? 2.388 -3.242 -5.204 1.00 95.06 99 GLU A N 1
ATOM 730 C CA . GLU A 1 99 ? 2.463 -4.317 -4.196 1.00 95.06 99 GLU A CA 1
ATOM 731 C C . GLU A 1 99 ? 3.887 -4.576 -3.681 1.00 95.06 99 GLU A C 1
ATOM 733 O O . GLU A 1 99 ? 4.152 -5.571 -3.016 1.00 95.06 99 GLU A O 1
ATOM 738 N N . GLY A 1 100 ? 4.862 -3.735 -4.042 1.00 95.81 100 GLY A N 1
ATOM 739 C CA . GLY A 1 100 ? 6.236 -3.881 -3.551 1.00 95.81 100 GLY A CA 1
ATOM 740 C C . GLY A 1 100 ? 6.964 -5.155 -4.007 1.00 95.81 100 GLY A C 1
ATOM 741 O O . GLY A 1 100 ? 8.000 -5.501 -3.447 1.00 95.81 100 GLY A O 1
ATOM 742 N N . CYS A 1 101 ? 6.482 -5.843 -5.051 1.00 96.88 101 CYS A N 1
ATOM 743 C CA . CYS A 1 101 ? 7.007 -7.141 -5.512 1.00 96.88 101 CYS A CA 1
ATOM 744 C C . CYS A 1 101 ? 8.417 -7.101 -6.138 1.00 96.88 101 CYS A C 1
ATOM 746 O O . CYS A 1 101 ? 8.996 -8.144 -6.435 1.00 96.88 101 CYS A O 1
ATOM 748 N N . ARG A 1 102 ? 8.973 -5.902 -6.366 1.00 97.50 102 ARG A N 1
ATOM 749 C CA . ARG A 1 102 ? 10.339 -5.641 -6.870 1.00 97.50 102 ARG A CA 1
ATOM 750 C C . ARG A 1 102 ? 10.655 -6.126 -8.293 1.00 97.50 102 ARG A C 1
ATOM 752 O O . ARG A 1 102 ? 11.789 -5.956 -8.737 1.00 97.50 102 ARG A O 1
ATOM 759 N N . VAL A 1 103 ? 9.687 -6.656 -9.043 1.00 98.19 103 VAL A N 1
ATOM 760 C CA . VAL A 1 103 ? 9.901 -7.124 -10.429 1.00 98.19 103 VAL A CA 1
ATOM 761 C C . VAL A 1 103 ? 10.427 -6.000 -11.326 1.00 98.19 103 VAL A C 1
ATOM 763 O O . VAL A 1 103 ? 11.419 -6.191 -12.021 1.00 98.19 103 VAL A O 1
ATOM 766 N N . CYS A 1 104 ? 9.837 -4.803 -11.253 1.00 98.12 104 CYS A N 1
ATOM 767 C CA . CYS A 1 104 ? 10.275 -3.633 -12.022 1.00 98.12 104 CYS A CA 1
ATOM 768 C C . CYS A 1 104 ? 11.747 -3.262 -11.773 1.00 98.12 104 CYS A C 1
ATOM 770 O O . CYS A 1 104 ? 12.437 -2.835 -12.697 1.00 98.12 104 CYS A O 1
ATOM 772 N N . ARG A 1 105 ? 12.246 -3.469 -10.547 1.00 98.19 105 ARG A N 1
ATOM 773 C CA . ARG A 1 105 ? 13.658 -3.273 -10.198 1.00 98.19 105 ARG A CA 1
ATOM 774 C C . ARG A 1 105 ? 14.561 -4.325 -10.817 1.00 98.19 105 ARG A C 1
ATOM 776 O O . ARG A 1 105 ? 15.642 -3.978 -11.275 1.00 98.19 105 ARG A O 1
ATOM 783 N N . LEU A 1 106 ? 14.122 -5.580 -10.841 1.00 98.25 106 LEU A N 1
ATOM 784 C CA . LEU A 1 106 ? 14.889 -6.679 -11.422 1.00 98.25 106 LEU A CA 1
ATOM 785 C C . LEU A 1 106 ? 15.075 -6.518 -12.937 1.00 98.25 106 LEU A C 1
ATOM 787 O O . LEU A 1 106 ? 16.144 -6.820 -13.454 1.00 98.25 106 LEU A O 1
ATOM 791 N N . VAL A 1 107 ? 14.044 -6.043 -13.640 1.00 98.25 107 VAL A N 1
ATOM 792 C CA . VAL A 1 107 ? 14.037 -5.985 -15.113 1.00 98.25 107 VAL A CA 1
ATOM 793 C C . VAL A 1 107 ? 14.562 -4.672 -15.691 1.00 98.25 107 VAL A C 1
ATOM 795 O O . VAL A 1 107 ? 14.702 -4.568 -16.904 1.00 98.25 107 VAL A O 1
ATOM 798 N N . CYS A 1 108 ? 14.817 -3.648 -14.870 1.00 98.12 108 CYS A N 1
ATOM 799 C CA . CYS A 1 108 ? 15.230 -2.339 -15.371 1.00 98.12 108 CYS A CA 1
ATOM 800 C C . CYS A 1 108 ? 16.697 -2.364 -15.838 1.00 98.12 108 CYS A C 1
ATOM 802 O O . CYS A 1 108 ? 17.593 -2.398 -14.991 1.00 98.12 108 CYS A O 1
ATOM 804 N N . PRO A 1 109 ? 16.981 -2.252 -17.151 1.00 97.50 109 PRO A N 1
ATOM 805 C CA . PRO A 1 109 ? 18.354 -2.327 -17.656 1.00 97.50 109 PRO A CA 1
ATOM 806 C C . PRO A 1 109 ? 19.195 -1.106 -17.261 1.00 97.50 109 PRO A C 1
ATOM 808 O O . PRO A 1 109 ? 20.408 -1.206 -17.123 1.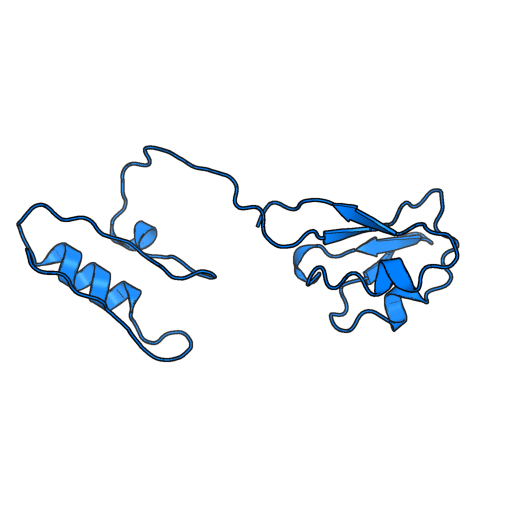00 97.50 109 PRO A O 1
ATOM 811 N N . ALA A 1 110 ? 18.553 0.046 -17.042 1.00 97.25 110 ALA A N 1
ATOM 812 C CA . ALA A 1 110 ? 19.214 1.281 -16.626 1.00 97.25 110 ALA A CA 1
ATOM 813 C C . ALA A 1 110 ? 19.444 1.368 -15.104 1.00 97.25 110 ALA A C 1
ATOM 815 O O . ALA A 1 110 ? 19.995 2.351 -14.611 1.00 97.25 110 ALA A O 1
ATOM 816 N N . GLY A 1 111 ? 18.963 0.384 -14.330 1.00 97.31 111 GLY A N 1
ATOM 817 C CA . GLY A 1 111 ? 19.036 0.415 -12.868 1.00 97.31 111 GLY A CA 1
ATOM 818 C C . GLY A 1 111 ? 18.295 1.601 -12.232 1.00 97.31 111 GLY A C 1
ATOM 819 O O . GLY A 1 111 ? 18.609 1.985 -11.105 1.00 97.31 111 GLY A O 1
ATOM 820 N N . ALA A 1 112 ? 17.332 2.199 -12.941 1.00 97.69 112 ALA A N 1
ATOM 821 C CA . ALA A 1 112 ? 16.634 3.422 -12.537 1.00 97.69 112 ALA A CA 1
ATOM 822 C C . ALA A 1 112 ? 15.609 3.211 -11.407 1.00 97.69 112 ALA A C 1
ATOM 824 O O . ALA A 1 112 ? 15.11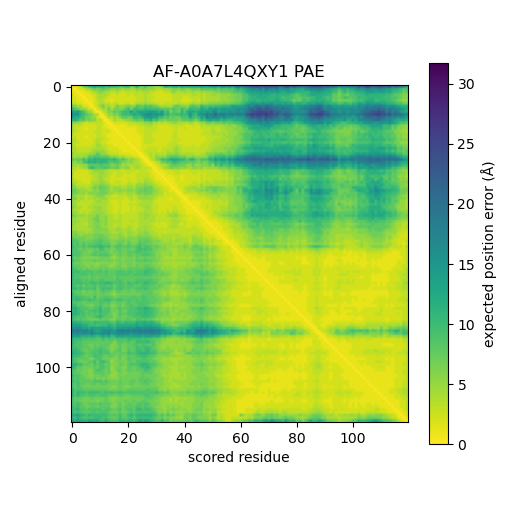5 4.179 -10.842 1.00 97.69 112 ALA A O 1
ATOM 825 N N . VAL A 1 113 ? 15.276 1.964 -11.063 1.00 98.06 113 VAL A N 1
ATOM 826 C CA . VAL A 1 113 ? 14.244 1.648 -10.066 1.00 98.06 113 VAL A CA 1
ATOM 827 C C . VAL A 1 113 ? 14.873 1.339 -8.706 1.00 98.06 113 VAL A C 1
ATOM 829 O O . VAL A 1 113 ? 15.735 0.466 -8.583 1.00 98.06 113 VAL A O 1
ATOM 832 N N . SER A 1 114 ? 14.394 2.013 -7.665 1.00 97.81 114 SER A N 1
ATOM 833 C CA . SER A 1 114 ? 14.725 1.762 -6.257 1.00 97.81 114 SER A CA 1
ATOM 834 C C . SER A 1 114 ? 13.482 1.334 -5.474 1.00 97.81 114 SER A C 1
ATOM 836 O O . SER A 1 114 ? 12.364 1.530 -5.944 1.00 97.81 114 SER A O 1
ATOM 838 N N . MET A 1 115 ? 13.674 0.723 -4.303 1.00 97.44 115 MET A N 1
ATOM 839 C CA . MET A 1 115 ? 12.593 0.457 -3.351 1.00 97.44 115 MET A CA 1
ATOM 840 C C . MET A 1 115 ? 12.719 1.451 -2.202 1.00 97.44 115 MET A C 1
ATOM 842 O O . MET A 1 115 ? 13.829 1.671 -1.718 1.00 97.44 115 MET A O 1
ATOM 846 N N . GLN A 1 116 ? 11.611 2.070 -1.809 1.00 95.62 116 GLN A N 1
ATOM 847 C CA . GLN A 1 116 ? 11.573 3.067 -0.745 1.00 95.62 116 GLN A CA 1
ATOM 848 C C . GLN A 1 116 ? 10.465 2.726 0.258 1.00 95.62 116 GLN A C 1
ATOM 850 O O . GLN A 1 116 ? 9.397 2.258 -0.157 1.00 95.62 116 GLN A O 1
ATOM 855 N N . PRO A 1 117 ? 10.681 2.954 1.565 1.00 94.12 117 PRO A N 1
ATOM 856 C CA . PRO A 1 117 ? 9.616 2.859 2.554 1.00 94.12 117 PRO A CA 1
ATOM 857 C C . PRO A 1 117 ? 8.434 3.748 2.160 1.00 94.12 117 PRO A C 1
ATOM 859 O O . PRO A 1 117 ? 8.631 4.882 1.723 1.00 94.12 117 PRO A O 1
ATOM 862 N N . ARG A 1 118 ? 7.211 3.246 2.340 1.00 90.00 118 ARG A N 1
ATOM 863 C CA . ARG A 1 118 ? 5.989 4.047 2.227 1.00 90.00 118 ARG A CA 1
ATOM 864 C C . ARG A 1 118 ? 5.207 3.977 3.528 1.00 90.00 118 ARG A C 1
ATOM 866 O O . ARG A 1 118 ? 5.169 2.922 4.162 1.00 90.00 118 ARG A O 1
ATOM 873 N N . VAL A 1 119 ? 4.594 5.096 3.888 1.00 86.62 119 VAL A N 1
ATOM 874 C CA . VAL A 1 119 ? 3.557 5.121 4.917 1.00 86.62 119 VAL A CA 1
ATOM 875 C C . VAL A 1 119 ? 2.288 4.559 4.282 1.00 86.62 119 VAL A C 1
ATOM 877 O O . VAL A 1 119 ? 1.933 4.965 3.173 1.00 86.62 119 VAL A O 1
ATOM 880 N N . CYS A 1 120 ? 1.685 3.578 4.943 1.00 75.81 120 CYS A N 1
ATOM 881 C CA . CYS A 1 120 ? 0.441 2.929 4.542 1.00 75.81 120 CYS A CA 1
ATOM 882 C C . CYS A 1 120 ? -0.737 3.480 5.346 1.00 75.81 120 CYS A C 1
ATOM 884 O O . CYS A 1 120 ? -0.545 3.764 6.552 1.00 75.81 120 CYS A O 1
#

Foldseek 3Di:
DDDDDQDDDDDDPCSLVVLLVVVPPDPDDDDGDQPDPPDRCNCVSPVDDDPDDDFDWDAWFKAFAQVQFPLPCQLCVQDPQNQWDDDPSGIGGNRVSGPNPCRSCVRRPSNRMDTGIDGD

Radius of gyration: 21.21 Å; Cα contacts (8 Å, |Δi|>4): 145; chains: 1; bounding box: 43×28×56 Å

Solvent-accessible surface area (backbone atoms only — not comparable to full-atom values): 7835 Å² total; per-residue (Å²): 137,91,84,86,84,81,81,78,75,84,78,91,74,49,51,59,58,54,52,47,51,53,61,68,70,53,87,68,93,78,89,87,83,66,87,50,89,90,68,59,53,51,58,80,76,65,66,67,85,83,86,79,87,76,87,45,68,64,69,36,27,64,43,56,40,68,92,46,50,82,56,79,52,58,37,42,77,61,38,93,56,73,20,48,44,83,54,98,80,29,57,44,54,45,61,93,46,42,82,40,78,55,55,40,44,74,61,33,88,66,63,25,44,43,76,40,87,38,80,103